Protein AF-A0A7Z9G8H2-F1 (afdb_monomer_lite)

Secondary structure (DSSP, 8-state):
-------TTEEEEEETTEEEEEEEEE--SSS--EEEEEES---SS-EEEEEEEEE-GGG-SS-EEEEEEETTEEEEEEEE-TTSHHHHTTS--EEEEEEE-TT--EEEEEEE-GGGTT-EEEEEEEEEE----

Radius of gyration: 15.11 Å; chains: 1; bounding box: 36×27×46 Å

Structure (mmCIF, N/CA/C/O backbone):
data_AF-A0A7Z9G8H2-F1
#
_entry.id   AF-A0A7Z9G8H2-F1
#
loop_
_atom_site.group_PDB
_atom_site.id
_atom_site.type_symbol
_atom_site.label_atom_id
_atom_site.label_alt_id
_atom_site.label_comp_id
_atom_site.label_asym_id
_atom_site.label_entity_id
_atom_site.label_seq_id
_atom_site.pdbx_PDB_ins_code
_atom_site.Cartn_x
_atom_site.Cartn_y
_atom_site.Cartn_z
_atom_site.occupancy
_atom_site.B_iso_or_equiv
_atom_site.auth_seq_id
_atom_site.auth_comp_id
_atom_site.auth_asym_id
_atom_site.auth_atom_id
_atom_site.pdbx_PDB_model_num
ATOM 1 N N . MET A 1 1 ? -18.120 -11.839 8.838 1.00 33.38 1 MET A N 1
ATOM 2 C CA . MET A 1 1 ? -16.667 -11.999 8.645 1.00 33.38 1 MET A CA 1
ATOM 3 C C . MET A 1 1 ? -16.369 -11.385 7.297 1.00 33.38 1 MET A C 1
ATOM 5 O O . MET A 1 1 ? -16.947 -11.851 6.327 1.00 33.38 1 MET A O 1
ATOM 9 N N . SER A 1 2 ? -15.628 -10.281 7.247 1.00 36.34 2 SER A N 1
ATOM 10 C CA . SER A 1 2 ? -15.110 -9.751 5.986 1.00 36.34 2 SER A CA 1
ATOM 11 C C . SER A 1 2 ? -13.993 -10.681 5.517 1.00 36.34 2 SER A C 1
ATOM 13 O O . SER A 1 2 ? -13.093 -11.004 6.291 1.00 36.34 2 SER A O 1
ATOM 15 N N . ASP A 1 3 ? -14.093 -11.171 4.285 1.00 35.94 3 ASP A N 1
ATOM 16 C CA . ASP A 1 3 ? -13.038 -11.978 3.683 1.00 35.94 3 ASP A CA 1
ATOM 17 C C . ASP A 1 3 ? -11.820 -11.084 3.423 1.00 35.94 3 ASP A C 1
ATOM 19 O O . ASP A 1 3 ? -11.896 -10.079 2.716 1.00 35.94 3 ASP A O 1
ATOM 23 N N . PHE A 1 4 ? -10.694 -11.439 4.037 1.00 47.03 4 PHE A N 1
ATOM 24 C CA . PHE A 1 4 ? -9.413 -10.769 3.848 1.00 47.03 4 PHE A CA 1
ATOM 25 C C . PHE A 1 4 ? -8.709 -11.399 2.646 1.00 47.03 4 PHE A C 1
ATOM 27 O O . PHE A 1 4 ? -8.276 -12.549 2.713 1.00 47.03 4 PHE A O 1
ATOM 34 N N . VAL A 1 5 ? -8.573 -10.663 1.543 1.00 47.94 5 VAL A N 1
ATOM 35 C CA . VAL A 1 5 ? -7.803 -11.132 0.383 1.00 47.94 5 VAL A CA 1
ATOM 36 C C . VAL A 1 5 ? -6.364 -10.642 0.526 1.00 47.94 5 VAL A C 1
ATOM 38 O O . VAL A 1 5 ? -6.039 -9.505 0.196 1.00 47.94 5 VAL A O 1
ATOM 41 N N . LEU A 1 6 ? -5.501 -11.507 1.056 1.00 47.72 6 LEU A N 1
ATOM 42 C CA . LEU A 1 6 ? -4.053 -11.307 1.094 1.00 47.72 6 LEU A CA 1
ATOM 43 C C . LEU A 1 6 ? -3.426 -11.923 -0.168 1.00 47.72 6 LEU A C 1
ATOM 45 O O . LEU A 1 6 ? -3.709 -13.070 -0.514 1.00 47.72 6 LEU A O 1
ATOM 49 N N . ASN A 1 7 ? -2.564 -11.178 -0.864 1.00 51.81 7 ASN A N 1
ATOM 50 C CA . ASN A 1 7 ? -1.729 -11.722 -1.942 1.00 51.81 7 ASN A CA 1
ATOM 51 C C . ASN A 1 7 ? -0.764 -12.788 -1.353 1.00 51.81 7 ASN A C 1
ATOM 53 O O . ASN A 1 7 ? -0.303 -12.605 -0.226 1.00 51.81 7 ASN A O 1
ATOM 57 N N . PRO A 1 8 ? -0.417 -13.885 -2.051 1.00 42.59 8 PRO A N 1
ATOM 58 C CA . PRO A 1 8 ? 0.508 -14.920 -1.559 1.00 42.59 8 PRO A CA 1
ATOM 59 C C . PRO A 1 8 ? 1.874 -14.431 -1.034 1.00 42.59 8 PRO A C 1
ATOM 61 O O . PRO A 1 8 ? 2.540 -15.168 -0.312 1.00 42.59 8 PRO A O 1
ATOM 64 N N . SER A 1 9 ? 2.295 -13.205 -1.353 1.00 52.81 9 SER A N 1
ATOM 65 C CA . SER A 1 9 ? 3.507 -12.561 -0.826 1.00 52.81 9 SER A CA 1
ATOM 66 C C . SER A 1 9 ? 3.241 -11.506 0.263 1.00 52.81 9 SER A C 1
ATOM 68 O O . SER A 1 9 ? 4.083 -10.643 0.526 1.00 52.81 9 SER A O 1
ATOM 70 N N . SER A 1 10 ? 2.072 -11.572 0.904 1.00 63.47 10 SER A N 1
ATOM 71 C CA . SER A 1 10 ? 1.669 -10.697 2.003 1.00 63.47 10 SER A CA 1
ATOM 72 C C . SER A 1 10 ? 1.400 -11.468 3.295 1.00 63.47 10 SER A C 1
ATOM 74 O O . SER A 1 10 ? 0.956 -12.615 3.273 1.00 63.47 10 SER A O 1
ATOM 76 N N . PHE A 1 11 ? 1.684 -10.844 4.438 1.00 64.19 11 PHE A N 1
ATOM 77 C CA . PHE A 1 11 ? 1.333 -11.375 5.755 1.00 64.19 11 PHE A CA 1
ATOM 78 C C . PHE A 1 11 ? 0.682 -10.291 6.611 1.00 64.19 11 PHE A C 1
ATOM 80 O O . PHE A 1 11 ? 0.997 -9.105 6.485 1.00 64.19 11 PHE A O 1
ATOM 87 N N . ALA A 1 12 ? -0.214 -10.721 7.497 1.00 73.31 12 ALA A N 1
ATOM 88 C CA . ALA A 1 12 ? -0.832 -9.884 8.512 1.00 73.31 12 ALA A CA 1
ATOM 89 C C . ALA A 1 12 ? -0.509 -10.447 9.901 1.00 73.31 12 ALA A C 1
ATOM 91 O O . ALA A 1 12 ? -0.511 -11.663 10.099 1.00 73.31 12 ALA A O 1
ATOM 92 N N . TYR A 1 13 ? -0.234 -9.578 10.869 1.00 71.81 13 TYR A N 1
ATOM 93 C CA . TYR A 1 13 ? -0.076 -9.978 12.265 1.00 71.81 13 TYR A CA 1
ATOM 94 C C . TYR A 1 13 ? -0.732 -8.969 13.199 1.00 71.81 13 TYR A C 1
ATOM 96 O O . TYR A 1 13 ? -0.760 -7.772 12.927 1.00 71.81 13 TYR A O 1
ATOM 104 N N . VAL A 1 14 ? -1.220 -9.455 14.338 1.00 70.44 14 VAL A N 1
ATOM 105 C CA . VAL A 1 14 ? -1.760 -8.619 15.412 1.00 70.44 14 VAL A CA 1
ATOM 106 C C . VAL A 1 14 ? -0.874 -8.791 16.637 1.00 70.44 14 VAL A C 1
ATOM 108 O O . VAL A 1 14 ? -0.615 -9.915 17.069 1.00 70.44 14 VAL A O 1
ATOM 111 N N . ARG A 1 15 ? -0.386 -7.688 17.207 1.00 70.44 15 ARG A N 1
ATOM 112 C CA . ARG A 1 15 ? 0.411 -7.709 18.439 1.00 70.44 15 ARG A CA 1
ATOM 113 C C . ARG A 1 15 ? 0.146 -6.455 19.259 1.00 70.44 15 ARG A C 1
ATOM 115 O O . ARG A 1 15 ? 0.297 -5.352 18.755 1.00 70.44 15 ARG A O 1
ATOM 122 N N . ASN A 1 16 ? -0.200 -6.632 20.536 1.00 69.69 16 ASN A N 1
ATOM 123 C CA . ASN A 1 16 ? -0.441 -5.539 21.489 1.00 69.69 16 ASN A CA 1
ATOM 124 C C . ASN A 1 16 ? -1.456 -4.487 20.991 1.00 69.69 16 ASN A C 1
ATOM 126 O O . ASN A 1 16 ? -1.255 -3.293 21.180 1.00 69.69 16 ASN A O 1
ATOM 130 N N . GLY A 1 17 ? -2.527 -4.925 20.322 1.00 67.62 17 GLY A N 1
ATOM 131 C CA . GLY A 1 17 ? -3.547 -4.033 19.756 1.00 67.62 17 GLY A CA 1
ATOM 132 C C . GLY A 1 17 ? -3.153 -3.374 18.432 1.00 67.62 17 GLY A C 1
ATOM 133 O O . GLY A 1 17 ? -4.013 -2.802 17.776 1.00 67.62 17 GLY A O 1
ATOM 134 N N . SER A 1 18 ? -1.895 -3.489 17.999 1.00 70.00 18 SER A N 1
ATOM 135 C CA . SER A 1 18 ? -1.459 -3.065 16.670 1.00 70.00 18 SER A CA 1
ATOM 136 C C . SER A 1 18 ? -1.701 -4.160 15.639 1.00 70.00 18 SER A C 1
ATOM 138 O O . SER A 1 18 ? -1.496 -5.343 15.927 1.00 70.00 18 SER A O 1
ATOM 140 N N . VAL A 1 19 ? -2.063 -3.758 14.425 1.00 76.25 19 VAL A N 1
ATOM 141 C CA . VAL A 1 19 ? -2.156 -4.646 13.265 1.00 76.25 19 VAL A CA 1
ATOM 142 C C . VAL A 1 19 ? -1.092 -4.242 12.253 1.00 76.25 19 VAL A C 1
ATOM 144 O O . VAL A 1 19 ? -1.002 -3.080 11.859 1.00 76.25 19 VAL A O 1
ATOM 147 N N . GLY A 1 20 ? -0.257 -5.201 11.868 1.00 79.81 20 GLY A N 1
ATOM 148 C CA . GLY A 1 20 ? 0.742 -5.052 10.822 1.00 79.81 20 GLY A CA 1
ATOM 149 C C . GLY A 1 20 ? 0.304 -5.783 9.562 1.00 79.81 20 GLY A C 1
ATOM 150 O O . GLY A 1 20 ? -0.129 -6.930 9.637 1.00 79.81 20 GLY A O 1
ATOM 151 N N . TYR A 1 21 ? 0.463 -5.129 8.419 1.00 81.56 21 TYR A N 1
ATOM 152 C CA . TYR A 1 21 ? 0.258 -5.675 7.086 1.00 81.56 21 TYR A CA 1
ATOM 153 C C . TYR A 1 21 ? 1.519 -5.431 6.270 1.00 81.56 21 TYR A C 1
ATOM 155 O O . TYR A 1 21 ? 2.119 -4.358 6.337 1.00 81.56 21 TYR A O 1
ATOM 163 N N . SER A 1 22 ? 1.926 -6.409 5.477 1.00 80.12 22 SER A N 1
ATOM 164 C CA . SER A 1 22 ? 3.019 -6.221 4.533 1.00 80.12 22 SER A CA 1
ATOM 165 C C . SER A 1 22 ? 2.686 -6.884 3.217 1.00 80.12 22 SER A C 1
ATOM 167 O O . SER A 1 22 ? 2.182 -7.998 3.205 1.00 80.12 22 SER A O 1
ATOM 169 N N . PHE A 1 23 ? 2.999 -6.193 2.132 1.00 81.81 23 PHE A N 1
ATOM 170 C CA . PHE A 1 23 ? 3.005 -6.681 0.769 1.00 81.81 23 PHE A CA 1
ATOM 171 C C . PHE A 1 23 ? 4.411 -6.503 0.194 1.00 81.81 23 PHE A C 1
ATOM 173 O O . PHE A 1 23 ? 5.016 -5.438 0.329 1.00 81.81 23 PHE A O 1
ATOM 180 N N . SER A 1 24 ? 4.895 -7.510 -0.524 1.00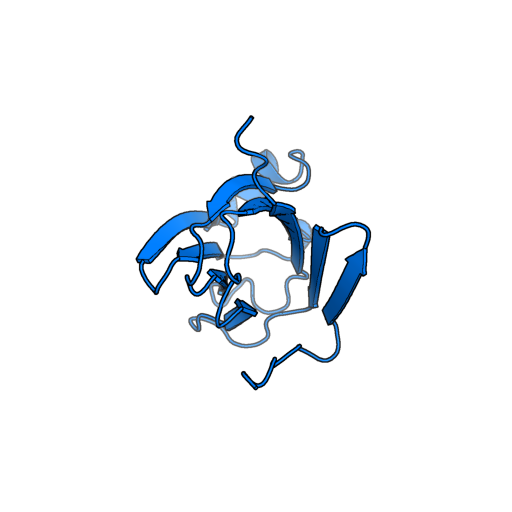 79.75 24 SER A N 1
ATOM 181 C CA . SER A 1 24 ? 6.062 -7.396 -1.398 1.00 79.75 24 SER A CA 1
ATOM 182 C C . SER A 1 24 ? 5.766 -8.118 -2.702 1.00 79.75 24 SER A C 1
ATOM 184 O O . SER A 1 24 ? 5.232 -9.223 -2.682 1.00 79.75 24 SER A O 1
ATOM 186 N N . GLY A 1 25 ? 6.073 -7.523 -3.849 1.00 75.75 25 GLY A N 1
ATOM 187 C CA . GLY A 1 25 ? 5.758 -8.161 -5.118 1.00 75.75 25 GLY A CA 1
ATOM 188 C C . GLY A 1 25 ? 6.136 -7.351 -6.344 1.00 75.75 25 GLY A C 1
ATOM 189 O O . GLY A 1 25 ? 6.790 -6.308 -6.280 1.00 75.75 25 GLY A O 1
ATOM 190 N N . ILE A 1 26 ? 5.706 -7.871 -7.487 1.00 78.19 26 ILE A N 1
ATOM 191 C CA . ILE A 1 26 ? 5.924 -7.279 -8.800 1.00 78.19 26 ILE A CA 1
ATOM 192 C C . ILE A 1 26 ? 4.568 -7.138 -9.476 1.00 78.19 26 ILE A C 1
ATOM 194 O O . ILE A 1 26 ? 3.805 -8.099 -9.548 1.00 78.19 26 ILE A O 1
ATOM 198 N N . LYS A 1 27 ? 4.302 -5.948 -10.013 1.00 79.00 27 LYS A N 1
ATOM 199 C CA . LYS A 1 27 ? 3.140 -5.700 -10.863 1.00 79.00 27 LYS A CA 1
ATOM 200 C C . LYS A 1 27 ? 3.491 -5.988 -12.318 1.00 79.00 27 LYS A C 1
ATOM 202 O O . LYS A 1 27 ? 4.449 -5.420 -12.854 1.00 79.00 27 LYS A O 1
ATOM 207 N N . THR A 1 28 ? 2.732 -6.888 -12.939 1.00 76.81 28 THR A N 1
ATOM 208 C CA . THR A 1 28 ? 2.999 -7.421 -14.288 1.00 76.81 28 THR A CA 1
ATOM 209 C C . THR A 1 28 ? 2.039 -6.896 -15.358 1.00 76.81 28 THR A C 1
ATOM 211 O O . THR A 1 28 ? 2.279 -7.122 -16.541 1.00 76.81 28 THR A O 1
ATOM 214 N N . ALA A 1 29 ? 0.999 -6.149 -14.974 1.00 80.00 29 ALA A N 1
ATOM 215 C CA . ALA A 1 29 ? 0.076 -5.489 -15.893 1.00 80.00 29 ALA A CA 1
ATOM 216 C C . ALA A 1 29 ? 0.241 -3.961 -15.847 1.00 80.00 29 ALA A C 1
ATOM 218 O O . ALA A 1 29 ? 0.225 -3.353 -14.778 1.00 80.00 29 ALA A O 1
ATOM 219 N N . ALA A 1 30 ? 0.382 -3.316 -17.004 1.00 82.56 30 ALA A N 1
ATOM 220 C CA . ALA A 1 30 ? 0.482 -1.859 -17.124 1.00 82.56 30 ALA A CA 1
ATOM 221 C C . ALA A 1 30 ? -0.896 -1.176 -17.106 1.00 82.56 30 ALA A C 1
ATOM 223 O O . ALA A 1 30 ? -1.880 -1.772 -17.533 1.00 82.56 30 ALA A O 1
ATOM 224 N N . GLY A 1 31 ? -0.975 0.079 -16.645 1.00 79.56 31 GLY A N 1
ATOM 225 C CA . GLY A 1 31 ? -2.193 0.905 -16.758 1.00 79.56 31 GLY A CA 1
ATOM 226 C C . GLY A 1 31 ? -3.377 0.473 -15.880 1.00 79.56 31 GLY A C 1
ATOM 227 O O . GLY A 1 31 ? -4.452 1.054 -15.965 1.00 79.56 31 GLY A O 1
ATOM 228 N N . VAL A 1 32 ? -3.177 -0.533 -15.029 1.00 83.50 32 VAL A N 1
ATOM 229 C CA . VAL A 1 32 ? -4.158 -1.024 -14.051 1.00 83.50 32 VAL A CA 1
ATOM 230 C C . VAL A 1 32 ? -3.807 -0.493 -12.661 1.00 83.50 32 VAL A C 1
ATOM 232 O O . VAL A 1 32 ? -2.630 -0.296 -12.354 1.00 83.50 32 VAL A O 1
ATOM 235 N N . ILE A 1 33 ? -4.810 -0.267 -11.816 1.00 88.50 33 ILE A N 1
ATOM 236 C CA . ILE A 1 33 ? -4.615 -0.022 -10.383 1.00 88.50 33 ILE A CA 1
ATOM 237 C C . ILE A 1 33 ? -4.788 -1.357 -9.662 1.00 88.50 33 ILE A C 1
ATOM 239 O O . ILE A 1 33 ? -5.797 -2.029 -9.862 1.00 88.50 33 ILE A O 1
ATOM 243 N N . GLU A 1 34 ? -3.812 -1.739 -8.842 1.00 86.56 34 GLU A N 1
ATOM 244 C CA . GLU A 1 34 ? -3.857 -2.982 -8.064 1.00 86.56 34 GLU A CA 1
ATOM 245 C C . GLU A 1 34 ? -3.834 -2.689 -6.567 1.00 86.56 34 GLU A C 1
ATOM 247 O O . GLU A 1 34 ? -3.061 -1.846 -6.102 1.00 86.56 34 GLU A O 1
ATOM 252 N N . ASP A 1 35 ? -4.663 -3.414 -5.819 1.00 86.50 35 ASP A N 1
ATOM 253 C CA . ASP A 1 35 ? -4.666 -3.386 -4.361 1.00 86.50 35 ASP A CA 1
ATOM 254 C C . ASP A 1 35 ? -3.420 -4.106 -3.824 1.00 86.50 35 ASP A C 1
ATOM 256 O O . ASP A 1 35 ? -3.169 -5.272 -4.132 1.00 86.50 35 ASP A O 1
ATOM 260 N N . MET A 1 36 ? -2.645 -3.413 -2.990 1.00 84.62 36 MET A N 1
ATOM 261 C CA . MET A 1 36 ? -1.543 -4.003 -2.221 1.00 84.62 36 MET A CA 1
ATOM 262 C C . MET A 1 36 ? -2.018 -4.425 -0.831 1.00 84.62 36 MET A C 1
ATOM 264 O O . MET A 1 36 ? -1.650 -5.488 -0.337 1.00 84.62 36 MET A O 1
ATOM 268 N N . ILE A 1 37 ? -2.824 -3.570 -0.196 1.00 85.88 37 ILE A N 1
ATOM 269 C CA . ILE A 1 37 ? -3.457 -3.800 1.104 1.00 85.88 37 ILE A CA 1
ATOM 270 C C . ILE A 1 37 ? -4.900 -3.324 0.975 1.00 85.88 37 ILE A C 1
ATOM 272 O O . ILE A 1 37 ? -5.139 -2.192 0.559 1.00 85.88 37 ILE A O 1
ATOM 276 N N . ASN A 1 38 ? -5.853 -4.178 1.334 1.00 86.75 38 ASN A N 1
ATOM 277 C CA . ASN A 1 38 ? -7.274 -3.859 1.302 1.00 86.75 38 ASN A CA 1
ATOM 278 C C . ASN A 1 38 ? -7.925 -4.345 2.603 1.00 86.75 38 ASN A C 1
ATOM 280 O O . ASN A 1 38 ? -8.017 -5.547 2.858 1.00 86.75 38 ASN A O 1
ATOM 284 N N . ILE A 1 39 ? -8.310 -3.392 3.449 1.00 83.12 39 ILE A N 1
ATOM 285 C CA . ILE A 1 39 ? -8.936 -3.610 4.751 1.00 83.12 39 ILE A CA 1
ATOM 286 C C . ILE A 1 39 ? -10.372 -3.104 4.645 1.00 83.12 39 ILE A C 1
ATOM 288 O O . ILE A 1 39 ? -10.595 -1.915 4.439 1.00 83.12 39 ILE A O 1
ATOM 292 N N . ALA A 1 40 ? -11.341 -4.003 4.797 1.00 81.81 40 ALA A N 1
ATOM 293 C CA . ALA A 1 40 ? -12.756 -3.668 4.636 1.00 81.81 40 ALA A CA 1
ATOM 294 C C . ALA A 1 40 ? -13.342 -2.850 5.805 1.00 81.81 40 ALA A C 1
ATOM 296 O O . ALA A 1 40 ? -14.303 -2.120 5.598 1.00 81.81 40 ALA A O 1
ATOM 297 N N . ASP A 1 41 ? -12.793 -3.000 7.014 1.00 81.69 41 ASP A N 1
ATOM 298 C CA . ASP A 1 41 ? -13.224 -2.296 8.229 1.00 81.69 41 ASP A CA 1
ATOM 299 C C . ASP A 1 41 ? -12.055 -2.258 9.234 1.00 81.69 41 ASP A C 1
ATOM 301 O O . ASP A 1 41 ? -11.465 -3.299 9.551 1.00 81.69 41 ASP A O 1
ATOM 305 N N . THR A 1 42 ? -11.692 -1.064 9.705 1.00 74.25 42 THR A N 1
ATOM 306 C CA . THR A 1 42 ? -10.621 -0.813 10.687 1.00 74.25 42 THR A CA 1
ATOM 307 C C . THR A 1 42 ? -11.006 -1.112 12.141 1.00 74.25 42 THR A C 1
ATOM 309 O O . TH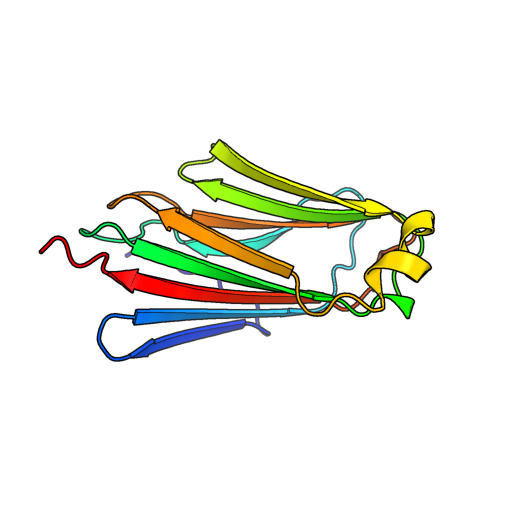R A 1 42 ? -10.126 -1.197 13.001 1.00 74.25 42 THR A O 1
ATOM 312 N N . GLY A 1 43 ? -12.287 -1.341 12.429 1.00 75.69 43 GLY A N 1
ATOM 313 C CA . GLY A 1 43 ? -12.823 -1.689 13.743 1.00 75.69 43 GLY A CA 1
ATOM 314 C C . GLY A 1 43 ? -13.427 -0.504 14.504 1.00 75.69 43 GLY A C 1
ATOM 315 O O . GLY A 1 43 ? -13.737 0.540 13.946 1.00 75.69 43 GLY A O 1
ATOM 316 N N . LEU A 1 44 ? -13.627 -0.668 15.816 1.00 76.50 44 LEU A N 1
ATOM 317 C CA . LEU A 1 44 ? -14.369 0.282 16.667 1.00 76.50 44 LEU A CA 1
ATOM 318 C C . LEU A 1 44 ? -13.574 1.525 17.106 1.00 76.50 44 LEU A C 1
ATOM 320 O O . LEU A 1 44 ? -14.109 2.363 17.832 1.00 76.50 44 LEU A O 1
ATOM 324 N N . HIS A 1 45 ? -12.302 1.628 16.730 1.00 81.31 45 HIS A N 1
AT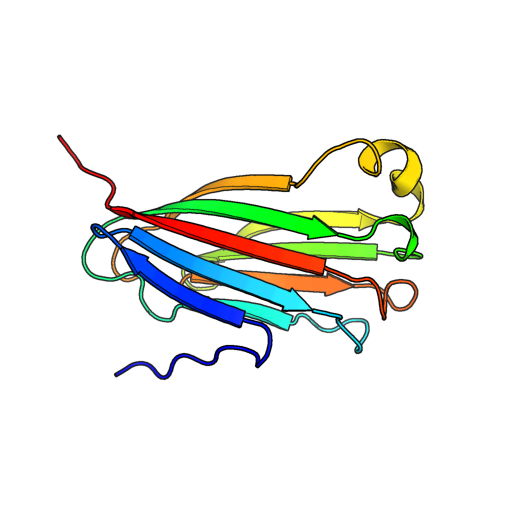OM 325 C CA . HIS A 1 45 ? -11.410 2.685 17.194 1.00 81.31 45 HIS A CA 1
ATOM 326 C C . HIS A 1 45 ? -10.696 3.350 16.028 1.00 81.31 45 HIS A C 1
ATOM 328 O O . HIS A 1 45 ? -10.322 2.678 15.068 1.00 81.31 45 HIS A O 1
ATOM 334 N N . ASP A 1 46 ? -10.453 4.651 16.168 1.00 84.62 46 ASP A N 1
ATOM 335 C CA . ASP A 1 46 ? -9.560 5.374 15.273 1.00 84.62 46 ASP A CA 1
ATOM 336 C C . ASP A 1 46 ? -8.159 4.768 15.362 1.00 84.62 46 ASP A C 1
ATOM 338 O O . ASP A 1 46 ? -7.669 4.409 16.441 1.00 84.62 46 ASP A O 1
ATOM 342 N N . LEU A 1 47 ? -7.501 4.666 14.216 1.00 86.06 47 LEU A N 1
ATOM 343 C CA . LEU A 1 47 ? -6.169 4.106 14.093 1.00 86.06 47 LEU A CA 1
ATOM 344 C C . LEU A 1 47 ? -5.193 5.198 13.677 1.00 86.06 47 LEU A C 1
ATOM 346 O O . LEU A 1 47 ? -5.401 5.891 12.685 1.00 86.06 47 LEU A O 1
ATOM 350 N N . GLN A 1 48 ? -4.075 5.301 14.385 1.00 88.88 48 GLN A N 1
ATOM 351 C CA . GLN A 1 48 ? -2.889 5.933 13.829 1.00 88.88 48 GLN A CA 1
ATOM 352 C C . GLN A 1 48 ? -2.231 4.921 12.890 1.00 88.88 48 GLN A C 1
ATOM 354 O O . GLN A 1 48 ? -1.905 3.801 13.292 1.00 88.88 48 GLN A O 1
ATOM 359 N N . VAL A 1 49 ? -2.041 5.317 11.637 1.00 87.50 49 VAL A N 1
ATOM 360 C CA . VAL A 1 49 ? -1.518 4.465 10.573 1.00 87.50 49 VAL A CA 1
ATOM 361 C C . VAL A 1 49 ? -0.188 5.018 10.089 1.00 87.50 49 VAL A C 1
ATOM 363 O O . VAL A 1 49 ? -0.064 6.210 9.816 1.00 87.50 49 VAL A O 1
ATOM 366 N N . ARG A 1 50 ? 0.798 4.134 9.937 1.00 89.69 50 ARG A N 1
ATOM 367 C CA . ARG A 1 50 ? 2.042 4.391 9.211 1.00 89.69 50 ARG A CA 1
ATOM 368 C C . ARG A 1 50 ? 2.148 3.415 8.051 1.00 89.69 50 ARG A C 1
ATOM 370 O O . ARG A 1 50 ? 2.198 2.207 8.274 1.00 89.69 50 ARG A O 1
ATOM 377 N N . ALA A 1 51 ? 2.227 3.941 6.837 1.00 87.94 51 ALA A N 1
ATOM 378 C CA . ALA A 1 51 ? 2.485 3.174 5.630 1.00 87.94 51 ALA A CA 1
ATOM 379 C C . ALA A 1 51 ? 3.875 3.510 5.077 1.00 87.94 51 ALA A C 1
ATOM 381 O O . ALA A 1 51 ? 4.206 4.676 4.872 1.00 87.94 51 ALA A O 1
ATOM 382 N N . THR A 1 52 ? 4.672 2.478 4.834 1.00 88.69 52 THR A N 1
ATOM 383 C CA . THR A 1 52 ? 6.037 2.550 4.320 1.00 88.69 52 THR A CA 1
ATOM 384 C C . THR A 1 52 ? 6.084 1.887 2.951 1.00 88.69 52 THR A C 1
ATOM 386 O O . THR A 1 52 ? 5.660 0.741 2.820 1.00 88.69 52 THR A O 1
ATOM 389 N N . TYR A 1 53 ? 6.636 2.566 1.951 1.00 86.06 53 TYR A N 1
ATOM 390 C CA . TYR A 1 53 ? 6.735 2.081 0.577 1.00 86.06 53 TYR A CA 1
ATOM 391 C C . TYR A 1 53 ? 8.187 1.899 0.181 1.00 86.06 53 TYR A C 1
ATOM 393 O O . TYR A 1 53 ? 9.023 2.773 0.413 1.00 86.06 53 TYR A O 1
ATOM 401 N N . ASN A 1 54 ? 8.475 0.765 -0.444 1.00 82.81 54 ASN A N 1
ATOM 402 C CA . ASN A 1 54 ? 9.790 0.455 -0.975 1.00 82.81 54 ASN A CA 1
ATOM 403 C C . ASN A 1 54 ? 9.687 0.100 -2.453 1.00 82.81 54 ASN A C 1
ATOM 405 O O . ASN A 1 54 ? 8.698 -0.476 -2.909 1.00 82.81 54 ASN A O 1
ATOM 409 N N . ILE A 1 55 ? 10.73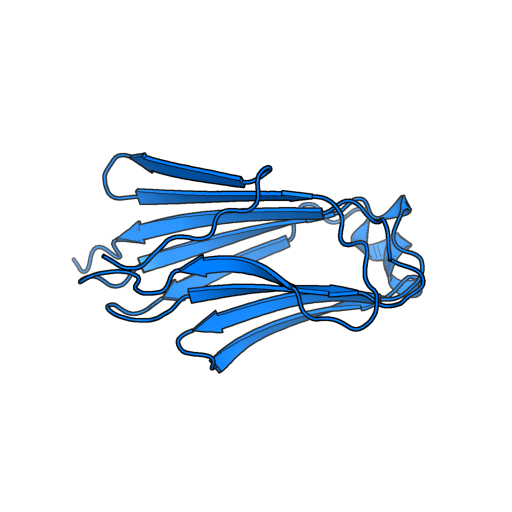9 0.424 -3.189 1.00 81.19 55 ILE A N 1
ATOM 410 C CA . ILE A 1 55 ? 10.808 0.205 -4.624 1.00 81.19 55 ILE A CA 1
ATOM 411 C C . ILE A 1 55 ? 12.250 -0.022 -5.050 1.00 81.19 55 ILE A C 1
ATOM 413 O O . ILE A 1 55 ? 13.169 0.601 -4.520 1.00 81.19 55 ILE A O 1
ATOM 417 N N . GLU A 1 56 ? 12.434 -0.912 -6.019 1.00 81.69 56 GLU A N 1
ATOM 418 C CA . GLU A 1 56 ? 13.686 -1.015 -6.753 1.00 81.69 56 GLU A CA 1
ATOM 419 C C . GLU A 1 56 ? 13.714 0.029 -7.876 1.00 81.69 56 GLU A C 1
ATOM 421 O O . GLU A 1 56 ? 13.178 -0.182 -8.968 1.00 81.69 56 GLU A O 1
ATOM 426 N N . TRP A 1 57 ? 14.319 1.179 -7.585 1.00 78.69 57 TRP A N 1
ATOM 427 C CA . TRP A 1 57 ? 14.353 2.333 -8.484 1.00 78.69 57 TRP A CA 1
ATOM 428 C C . TRP A 1 57 ? 15.038 2.042 -9.819 1.00 78.69 57 TRP A C 1
ATOM 430 O O . TRP A 1 57 ? 14.631 2.597 -10.836 1.00 78.69 57 TRP A O 1
ATOM 440 N N . LEU A 1 58 ? 16.029 1.145 -9.855 1.00 79.69 58 LEU A N 1
ATOM 441 C CA . LEU A 1 58 ? 16.729 0.803 -11.098 1.00 79.69 58 LEU A CA 1
ATOM 442 C C . LEU A 1 58 ? 15.836 0.071 -12.110 1.00 79.69 58 LEU A C 1
ATOM 444 O O . LEU A 1 58 ? 16.177 0.004 -13.288 1.00 79.69 58 LEU A O 1
ATOM 448 N N . GLN A 1 59 ? 14.709 -0.489 -11.664 1.00 81.31 59 GLN A N 1
ATOM 449 C CA . GLN A 1 59 ? 13.758 -1.200 -12.520 1.00 81.31 59 GLN A CA 1
ATOM 450 C C . GLN A 1 59 ? 12.615 -0.308 -13.025 1.00 81.31 59 GLN A C 1
ATOM 452 O O . GLN A 1 59 ? 11.787 -0.758 -13.815 1.00 81.31 59 GLN A O 1
ATOM 457 N N . VAL A 1 60 ? 12.532 0.940 -12.565 1.00 83.44 60 VAL A N 1
ATOM 458 C CA . VAL A 1 60 ? 11.523 1.895 -13.028 1.00 83.44 60 VAL A CA 1
ATOM 459 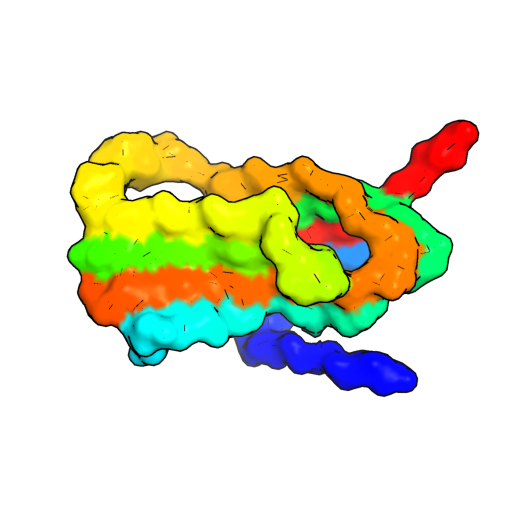C C . VAL A 1 60 ? 12.015 2.505 -14.336 1.00 83.44 60 VAL A C 1
ATOM 461 O O . VAL A 1 60 ? 13.095 3.080 -14.373 1.00 83.44 60 VAL A O 1
ATOM 464 N N . ALA A 1 61 ? 11.244 2.380 -15.416 1.00 84.12 61 ALA A N 1
ATOM 465 C CA . ALA A 1 61 ? 11.615 2.929 -16.729 1.00 84.12 61 ALA A CA 1
ATOM 466 C C . ALA A 1 61 ? 10.554 3.872 -17.322 1.00 84.12 61 ALA A C 1
ATOM 468 O O . ALA A 1 61 ? 10.748 4.435 -18.395 1.00 84.12 61 ALA A O 1
ATOM 469 N N . ASP A 1 62 ? 9.438 4.054 -16.618 1.00 87.44 62 ASP A N 1
ATOM 470 C CA . ASP A 1 62 ? 8.357 4.982 -16.946 1.00 87.44 62 ASP A CA 1
ATOM 471 C C . ASP A 1 62 ? 7.758 5.513 -15.628 1.00 87.44 62 ASP A C 1
ATOM 473 O O . ASP A 1 62 ? 8.506 5.933 -14.748 1.00 87.44 62 ASP A O 1
ATOM 477 N N . THR A 1 63 ? 6.442 5.450 -15.429 1.00 87.38 63 THR A N 1
ATOM 478 C CA . THR A 1 63 ? 5.774 5.905 -14.208 1.00 87.38 63 THR A CA 1
ATOM 479 C C . THR A 1 63 ? 5.515 4.780 -13.215 1.00 87.38 63 THR A C 1
ATOM 481 O O . THR A 1 63 ? 5.277 3.626 -13.589 1.00 87.38 63 THR A O 1
ATOM 484 N N . ILE A 1 64 ? 5.535 5.115 -11.931 1.00 87.31 64 ILE A N 1
ATOM 485 C CA . ILE A 1 64 ? 5.044 4.264 -10.848 1.00 87.31 64 ILE A CA 1
ATOM 486 C C . ILE A 1 64 ? 4.422 5.142 -9.767 1.00 87.31 64 ILE A C 1
ATOM 488 O O . ILE A 1 64 ? 4.874 6.262 -9.528 1.00 87.31 64 ILE A O 1
ATOM 492 N N . GLY A 1 65 ? 3.381 4.635 -9.119 1.00 87.62 65 GLY A N 1
ATOM 493 C CA . GLY A 1 65 ? 2.706 5.371 -8.070 1.00 87.62 65 GLY A CA 1
ATOM 494 C C . GLY A 1 65 ? 2.114 4.500 -6.984 1.00 87.62 65 GLY A C 1
ATOM 495 O O . GLY A 1 65 ? 1.975 3.276 -7.114 1.00 87.62 65 GLY A O 1
ATOM 496 N N . TRP A 1 66 ? 1.739 5.185 -5.913 1.00 89.31 66 TRP A N 1
ATOM 497 C CA . TRP A 1 66 ? 0.989 4.645 -4.800 1.00 89.31 66 TRP A CA 1
ATOM 498 C C . TRP A 1 66 ? -0.165 5.577 -4.453 1.00 89.31 66 TRP A C 1
ATOM 500 O O . TRP A 1 66 ? -0.079 6.798 -4.598 1.00 89.31 66 TRP A O 1
ATOM 510 N N . ILE A 1 67 ? -1.252 4.978 -3.991 1.00 92.00 67 ILE A N 1
ATOM 511 C CA . ILE A 1 67 ? -2.480 5.677 -3.641 1.00 92.00 67 ILE A CA 1
ATOM 512 C C . ILE A 1 67 ? -2.964 5.122 -2.310 1.00 92.00 67 ILE A C 1
ATOM 514 O O . ILE A 1 67 ? -3.054 3.904 -2.144 1.00 92.00 67 ILE A O 1
ATOM 518 N N . GLY A 1 68 ? -3.308 6.010 -1.384 1.00 91.62 68 GLY A N 1
ATOM 519 C CA . GLY A 1 68 ? -3.997 5.655 -0.151 1.00 91.62 68 GLY A CA 1
ATOM 520 C C . GLY A 1 68 ? -5.412 6.192 -0.180 1.00 91.62 68 GLY A C 1
ATOM 521 O O . GLY A 1 68 ? -5.626 7.354 -0.528 1.00 91.62 68 GLY A O 1
ATOM 522 N N . SER A 1 69 ? -6.375 5.362 0.202 1.00 93.31 69 SER A N 1
ATOM 523 C CA . SER A 1 69 ? -7.775 5.764 0.269 1.00 93.31 69 SER A CA 1
ATOM 524 C C . SER A 1 69 ? -8.476 5.258 1.521 1.00 93.31 69 SER A C 1
ATOM 526 O O . SER A 1 69 ? -8.241 4.134 1.960 1.00 93.31 69 SER A O 1
ATOM 528 N N . ILE A 1 70 ? -9.357 6.103 2.056 1.00 92.81 70 ILE A N 1
ATOM 529 C CA . ILE A 1 70 ? -10.258 5.806 3.171 1.00 92.81 70 ILE A CA 1
ATOM 530 C C . ILE A 1 70 ? -11.689 5.900 2.641 1.00 92.81 70 ILE A C 1
ATOM 532 O O . ILE A 1 70 ? -12.063 6.918 2.059 1.00 92.81 70 ILE A O 1
ATOM 536 N N . ASP A 1 71 ? -12.474 4.836 2.793 1.00 92.44 71 ASP A N 1
ATOM 537 C CA . ASP A 1 71 ? -13.855 4.745 2.291 1.00 92.44 71 ASP A CA 1
ATOM 538 C C . ASP A 1 71 ? -13.976 5.086 0.795 1.00 92.44 71 ASP A C 1
ATOM 540 O O . ASP A 1 71 ? -14.902 5.761 0.347 1.00 92.44 71 ASP A O 1
ATOM 544 N N . GLY A 1 72 ? -12.981 4.660 0.010 1.00 90.25 72 GLY A N 1
ATOM 545 C CA . GLY A 1 72 ? -12.881 4.954 -1.422 1.00 90.25 72 GLY A CA 1
ATOM 546 C C . GLY A 1 72 ? -12.418 6.376 -1.764 1.00 90.25 72 GLY A C 1
ATOM 547 O O . GLY A 1 72 ? -12.147 6.651 -2.931 1.00 90.25 72 GLY A O 1
ATOM 548 N N . ASN A 1 73 ? -12.258 7.266 -0.780 1.00 92.44 73 ASN A N 1
ATOM 549 C CA . ASN A 1 73 ? -11.747 8.620 -0.987 1.00 92.44 73 ASN A CA 1
ATOM 550 C C . ASN A 1 73 ? -10.220 8.634 -0.908 1.00 92.44 73 ASN A C 1
ATOM 552 O O . ASN A 1 73 ? -9.645 8.196 0.088 1.00 92.44 73 ASN A O 1
ATOM 556 N N . GLU A 1 74 ? -9.553 9.150 -1.940 1.00 93.12 74 GLU A N 1
ATOM 557 C CA . GLU A 1 74 ? -8.093 9.278 -1.949 1.00 93.12 74 GLU A CA 1
ATOM 558 C C . GLU A 1 74 ? -7.638 10.330 -0.933 1.00 93.12 74 GLU A C 1
ATOM 560 O O . GLU A 1 74 ? -8.024 11.495 -1.006 1.00 93.12 74 GLU A O 1
ATOM 565 N N . ILE A 1 75 ? -6.801 9.910 0.015 1.00 93.06 75 ILE A N 1
ATOM 566 C CA . ILE A 1 75 ? -6.193 10.790 1.023 1.00 93.06 75 ILE A CA 1
ATOM 567 C C . ILE A 1 75 ? -4.804 11.267 0.595 1.00 93.06 75 ILE A C 1
ATOM 569 O O . ILE A 1 75 ? -4.345 12.324 1.022 1.00 93.06 75 ILE A O 1
ATOM 573 N N . TRP A 1 76 ? -4.135 10.497 -0.262 1.00 90.94 76 TRP A N 1
ATOM 574 C CA . TRP A 1 76 ? -2.906 10.889 -0.934 1.00 90.94 76 TRP A CA 1
ATOM 575 C C . TRP A 1 76 ? -2.731 10.057 -2.204 1.00 90.94 76 TRP A C 1
ATOM 577 O O . TRP A 1 76 ? -3.165 8.905 -2.295 1.00 90.94 76 TRP A O 1
ATOM 587 N N . ASN A 1 77 ? -2.067 10.662 -3.181 1.00 90.31 77 ASN A N 1
ATOM 588 C CA . ASN A 1 77 ? -1.730 10.045 -4.450 1.00 90.31 77 ASN A CA 1
ATOM 589 C C . ASN A 1 77 ? -0.330 10.523 -4.826 1.00 90.31 77 ASN A C 1
ATOM 591 O O . ASN A 1 77 ? -0.098 11.719 -5.013 1.00 90.31 77 ASN A O 1
ATOM 595 N N . TRP A 1 78 ? 0.613 9.593 -4.857 1.00 87.31 78 TRP A N 1
ATOM 596 C CA . TRP A 1 78 ? 2.000 9.872 -5.176 1.00 87.31 78 TRP A CA 1
ATOM 597 C C . TRP A 1 78 ? 2.356 9.130 -6.458 1.00 87.31 78 TRP A C 1
ATOM 599 O O . TRP A 1 78 ? 2.145 7.924 -6.553 1.00 87.31 78 TRP A O 1
ATOM 609 N N . ASN A 1 79 ? 2.905 9.845 -7.436 1.00 85.00 79 ASN A N 1
ATOM 610 C CA . ASN A 1 79 ? 3.435 9.263 -8.664 1.00 85.00 79 ASN A CA 1
ATOM 611 C C . ASN A 1 79 ? 4.817 9.846 -8.927 1.00 85.00 79 ASN A C 1
ATOM 613 O O . ASN A 1 79 ? 5.033 11.045 -8.736 1.00 85.00 79 ASN A O 1
ATOM 617 N N . CYS A 1 80 ? 5.716 9.010 -9.425 1.00 80.75 80 CYS A N 1
ATOM 618 C CA . CYS A 1 80 ? 6.979 9.440 -9.995 1.00 80.75 80 CYS A CA 1
ATOM 619 C C . CYS A 1 80 ? 7.155 8.871 -11.396 1.00 80.75 80 CYS A C 1
ATOM 621 O O . CYS A 1 80 ? 6.530 7.874 -11.768 1.00 80.75 80 CYS A O 1
ATOM 623 N N . ASP A 1 81 ? 8.067 9.479 -12.140 1.00 80.19 81 ASP A N 1
ATOM 624 C CA . ASP A 1 81 ? 8.499 9.000 -13.444 1.00 80.19 81 ASP A CA 1
ATOM 625 C C . ASP A 1 81 ? 9.995 8.647 -13.467 1.00 80.19 81 ASP A C 1
ATOM 627 O O . ASP A 1 81 ? 10.752 8.904 -12.522 1.00 80.19 81 ASP A O 1
ATOM 631 N N . ALA A 1 82 ? 10.427 8.058 -14.580 1.00 75.81 82 ALA A N 1
ATOM 632 C CA . ALA A 1 82 ? 11.798 7.617 -14.773 1.00 75.81 82 ALA A CA 1
ATOM 633 C C . ALA A 1 82 ? 12.826 8.763 -14.850 1.00 75.81 82 ALA A C 1
ATOM 635 O O . ALA A 1 82 ? 14.026 8.544 -14.685 1.00 75.81 82 ALA A O 1
ATOM 636 N N . THR A 1 83 ? 12.388 10.003 -15.076 1.00 71.75 83 THR A N 1
ATOM 637 C CA . THR A 1 83 ? 13.285 11.170 -15.113 1.00 71.75 83 THR A CA 1
ATOM 638 C C . THR A 1 83 ? 13.688 11.617 -13.713 1.00 71.75 83 THR A C 1
ATOM 640 O O . THR A 1 83 ? 14.745 12.218 -13.517 1.00 71.75 83 THR A O 1
ATOM 643 N N . GLN A 1 84 ? 12.882 11.256 -12.719 1.00 66.94 84 GLN A N 1
ATOM 644 C CA . GLN A 1 84 ? 13.094 11.612 -11.328 1.00 66.94 84 GLN A CA 1
ATOM 645 C C . GLN A 1 84 ? 13.986 10.594 -10.576 1.00 66.94 84 GLN A C 1
ATOM 647 O O . GLN A 1 84 ? 14.400 10.847 -9.444 1.00 66.94 84 GLN A O 1
ATOM 652 N N . LEU A 1 85 ? 14.365 9.471 -11.202 1.00 60.03 85 LEU A N 1
ATOM 653 C CA . LEU A 1 85 ? 15.076 8.344 -10.566 1.00 60.03 85 LEU A CA 1
ATOM 654 C C . LEU A 1 85 ? 16.418 8.699 -9.929 1.00 60.03 85 LEU A C 1
ATOM 656 O O . LEU A 1 85 ? 16.776 8.130 -8.899 1.00 60.03 85 LEU A O 1
ATOM 660 N N . VAL A 1 86 ? 17.147 9.663 -10.495 1.00 55.31 86 VAL A N 1
ATOM 661 C CA . VAL A 1 86 ? 18.445 10.101 -9.951 1.00 55.31 86 VAL A CA 1
ATOM 662 C C . VAL A 1 86 ? 18.267 10.874 -8.638 1.00 55.31 86 VAL A C 1
ATOM 664 O O . VAL A 1 86 ? 19.147 10.854 -7.781 1.00 55.31 86 VAL A O 1
ATOM 667 N N . GLN A 1 87 ? 17.115 11.520 -8.447 1.00 55.47 87 GLN A N 1
ATOM 668 C CA . GLN A 1 87 ? 16.826 12.322 -7.260 1.00 55.47 87 GLN A CA 1
ATOM 669 C C . GLN A 1 87 ? 16.204 11.491 -6.124 1.00 55.47 87 GLN A C 1
ATOM 671 O O . GLN A 1 87 ? 16.409 11.818 -4.954 1.00 55.47 87 GLN A O 1
ATOM 676 N N . TRP A 1 88 ? 15.495 10.401 -6.451 1.00 58.69 88 TRP A N 1
ATOM 677 C CA . TRP A 1 88 ? 14.773 9.576 -5.469 1.00 58.69 88 TRP A CA 1
ATOM 678 C C . TRP A 1 88 ? 15.419 8.224 -5.169 1.00 58.69 88 TRP A C 1
ATOM 680 O O . TRP A 1 88 ? 15.167 7.689 -4.098 1.00 58.69 88 TRP A O 1
ATOM 690 N N . GLY A 1 89 ? 16.331 7.717 -6.009 1.00 55.72 89 GLY A N 1
ATOM 691 C CA . GLY A 1 89 ? 17.142 6.532 -5.684 1.00 55.72 89 GLY A CA 1
ATOM 692 C C . GLY A 1 89 ? 17.994 6.685 -4.413 1.00 55.72 89 GLY A C 1
ATOM 693 O O . GLY A 1 89 ? 18.409 5.693 -3.821 1.00 55.72 89 GLY A O 1
ATOM 694 N N . ALA A 1 90 ? 18.224 7.929 -3.974 1.00 52.94 90 ALA A N 1
ATOM 695 C CA . ALA A 1 90 ? 18.897 8.280 -2.722 1.00 52.94 90 ALA A CA 1
ATOM 696 C C . ALA A 1 90 ? 17.935 8.559 -1.552 1.00 52.94 90 ALA A C 1
ATOM 698 O O . ALA A 1 90 ? 18.375 8.662 -0.405 1.00 52.94 90 ALA A O 1
ATOM 699 N N . GLN A 1 91 ? 16.637 8.712 -1.821 1.00 58.56 91 GLN A N 1
ATOM 700 C CA . GLN A 1 91 ? 15.636 8.869 -0.779 1.00 58.56 91 GLN A CA 1
ATOM 701 C C . GLN A 1 91 ? 15.184 7.474 -0.375 1.00 58.56 91 GLN A C 1
ATOM 703 O O . GLN A 1 91 ? 14.822 6.656 -1.216 1.00 58.56 91 GLN A O 1
ATOM 708 N N . GLY A 1 92 ? 15.309 7.172 0.914 1.00 65.81 92 GLY A N 1
ATOM 709 C CA . GLY A 1 92 ? 14.901 5.892 1.474 1.00 65.81 92 GLY A CA 1
ATOM 710 C C . GLY A 1 92 ? 13.404 5.605 1.269 1.00 65.81 92 GLY A C 1
ATOM 711 O O . GLY A 1 92 ? 12.735 6.219 0.439 1.00 65.81 92 GLY A O 1
ATOM 712 N N . PRO A 1 93 ? 12.833 4.663 2.027 1.00 76.50 93 PRO A N 1
ATOM 713 C CA . PRO A 1 93 ? 11.432 4.317 1.847 1.00 76.50 93 PRO A CA 1
ATOM 714 C C . PRO A 1 93 ? 10.527 5.539 2.059 1.00 76.50 93 PRO A C 1
ATOM 716 O O . PRO A 1 93 ? 10.761 6.344 2.964 1.00 76.50 93 PRO A O 1
ATOM 719 N N . LEU A 1 94 ? 9.479 5.664 1.243 1.00 80.50 94 LEU A N 1
ATOM 720 C CA . LEU A 1 94 ? 8.476 6.709 1.436 1.00 80.50 94 LEU A CA 1
ATOM 721 C C . LEU A 1 94 ? 7.627 6.344 2.647 1.00 80.50 94 LEU A C 1
ATOM 723 O O . LEU A 1 94 ? 7.194 5.199 2.769 1.00 80.50 94 LEU A O 1
ATOM 727 N N . ILE A 1 95 ? 7.380 7.304 3.532 1.00 86.69 95 ILE A N 1
ATOM 728 C CA . ILE A 1 95 ? 6.616 7.084 4.761 1.00 86.69 95 ILE A CA 1
ATOM 729 C C . ILE A 1 95 ? 5.450 8.063 4.788 1.00 86.69 95 ILE A C 1
ATOM 731 O O . ILE A 1 95 ? 5.646 9.272 4.687 1.00 86.69 95 ILE A O 1
ATOM 735 N N . PHE A 1 96 ? 4.246 7.530 4.963 1.00 87.44 96 PHE A N 1
ATOM 736 C CA . PHE A 1 96 ? 3.022 8.298 5.139 1.00 87.44 96 PHE A CA 1
ATOM 737 C C . PHE A 1 96 ? 2.403 7.949 6.484 1.00 87.44 96 PHE A C 1
ATOM 739 O O . PHE A 1 96 ? 2.192 6.775 6.791 1.00 87.44 96 PHE A O 1
ATOM 746 N N . GLU A 1 97 ? 2.100 8.974 7.274 1.00 90.62 97 GLU A N 1
ATOM 747 C CA . GLU A 1 97 ? 1.417 8.833 8.555 1.00 90.62 97 GLU A CA 1
ATOM 748 C C . GLU A 1 97 ? 0.105 9.603 8.537 1.00 90.62 97 GLU A C 1
ATOM 750 O O . GLU A 1 97 ? 0.071 10.772 8.156 1.00 90.62 97 GLU A O 1
ATOM 755 N N . PHE A 1 98 ? -0.976 8.941 8.934 1.00 89.44 98 PHE A N 1
ATOM 756 C CA . PHE A 1 98 ? -2.314 9.519 8.943 1.00 89.44 98 PHE A CA 1
ATOM 757 C C . PHE A 1 98 ? -3.199 8.824 9.976 1.00 89.44 98 PHE A C 1
ATOM 759 O O . PHE A 1 98 ? -2.899 7.723 10.438 1.00 89.44 98 PHE A O 1
ATOM 766 N N . ILE A 1 99 ? -4.302 9.477 10.330 1.00 89.94 99 ILE A N 1
ATOM 767 C CA . ILE A 1 99 ? -5.345 8.882 11.164 1.00 89.94 99 ILE A CA 1
ATOM 768 C C . ILE A 1 99 ? -6.385 8.261 10.234 1.00 89.94 99 ILE A C 1
ATOM 770 O O . ILE A 1 99 ? -6.873 8.922 9.317 1.00 89.94 99 ILE A O 1
ATOM 774 N N . CYS A 1 100 ? -6.709 6.994 10.465 1.00 87.62 100 CYS A N 1
ATOM 775 C CA . CYS A 1 100 ? -7.816 6.309 9.818 1.00 87.62 100 CYS A CA 1
ATOM 776 C C . CYS A 1 100 ? -8.973 6.190 10.820 1.00 87.62 100 CYS A C 1
ATOM 778 O O . CYS A 1 100 ? -8.765 5.601 11.883 1.00 87.62 100 CYS A O 1
ATOM 780 N N . PRO A 1 101 ? -10.152 6.764 10.529 1.00 88.69 101 PRO A N 1
ATOM 781 C CA . PRO A 1 101 ? -11.295 6.689 11.428 1.00 88.69 101 PRO A CA 1
ATOM 782 C C . PRO A 1 101 ? -11.744 5.251 11.709 1.00 88.69 101 PRO A C 1
ATOM 784 O O . PRO A 1 101 ? -11.483 4.327 10.930 1.00 88.69 101 PRO A O 1
ATOM 787 N N . ALA A 1 102 ? -12.435 5.077 12.833 1.00 84.56 102 ALA A N 1
ATOM 788 C CA . ALA A 1 102 ? -13.162 3.853 13.140 1.00 84.56 102 ALA A CA 1
ATOM 789 C C . ALA A 1 102 ? -14.182 3.514 12.039 1.00 84.56 102 ALA A C 1
ATOM 791 O O . ALA A 1 102 ? -14.804 4.402 11.458 1.00 84.56 102 ALA A O 1
ATOM 792 N N . GLN A 1 103 ? -14.405 2.219 11.822 1.00 81.94 103 GLN A N 1
ATOM 793 C CA . GLN A 1 103 ? -15.396 1.669 10.893 1.00 81.94 103 GLN A CA 1
ATOM 794 C C . GLN A 1 103 ? -15.234 2.121 9.434 1.00 81.94 103 GLN A C 1
ATOM 796 O O . GLN A 1 103 ? -16.206 2.120 8.678 1.00 81.94 103 GLN A O 1
ATOM 801 N N . SER A 1 104 ? -14.013 2.482 9.038 1.00 86.69 104 SER A N 1
ATOM 802 C CA . SER A 1 104 ? -13.682 2.857 7.665 1.00 86.69 104 SER A CA 1
ATOM 803 C C . SER A 1 104 ? -12.958 1.729 6.933 1.00 86.69 104 SER A C 1
ATOM 805 O O . SER A 1 104 ? -12.184 0.967 7.519 1.00 86.69 104 SER A O 1
ATOM 807 N N . ALA A 1 105 ? -13.154 1.654 5.621 1.00 87.19 105 ALA A N 1
ATOM 808 C CA . ALA A 1 105 ? -12.332 0.840 4.740 1.00 87.19 105 ALA A CA 1
ATOM 809 C C . ALA A 1 105 ? -11.016 1.568 4.438 1.00 87.19 105 ALA A C 1
ATOM 811 O O . ALA A 1 105 ? -11.017 2.755 4.113 1.00 87.19 105 ALA A O 1
ATOM 812 N N . LEU A 1 106 ? -9.892 0.854 4.491 1.00 88.00 106 LEU A N 1
ATOM 813 C CA . LEU A 1 106 ? -8.568 1.386 4.176 1.00 88.00 106 LEU A CA 1
ATOM 814 C C . LEU A 1 106 ? -7.939 0.589 3.041 1.00 88.00 106 LEU A C 1
ATOM 816 O O . LEU A 1 106 ? -7.760 -0.625 3.136 1.00 88.00 106 LEU A O 1
ATOM 820 N N . GLN A 1 107 ? -7.552 1.290 1.982 1.00 89.38 107 GLN A N 1
ATOM 821 C CA . GLN A 1 107 ? -6.906 0.685 0.828 1.00 89.38 107 GLN A CA 1
ATOM 822 C C . GLN A 1 107 ? -5.590 1.382 0.518 1.00 89.38 107 GLN A C 1
ATOM 824 O O . GLN A 1 107 ? -5.487 2.610 0.529 1.00 89.38 107 GLN A O 1
ATOM 829 N N . ILE A 1 108 ? -4.594 0.569 0.193 1.00 89.12 108 ILE A N 1
ATOM 830 C CA . ILE A 1 108 ? -3.338 1.002 -0.395 1.00 89.12 108 ILE A CA 1
ATOM 831 C C . ILE A 1 108 ? -3.207 0.315 -1.739 1.00 89.12 108 ILE A C 1
ATOM 833 O O . ILE A 1 108 ? -3.257 -0.913 -1.837 1.00 89.12 108 ILE A O 1
ATOM 837 N N . ARG A 1 109 ? -3.016 1.130 -2.768 1.00 89.94 109 ARG A N 1
ATOM 838 C CA . ARG A 1 109 ? -3.011 0.711 -4.162 1.00 89.94 109 ARG A CA 1
ATOM 839 C C . ARG A 1 109 ? -1.736 1.171 -4.846 1.00 89.94 109 ARG A C 1
ATOM 841 O O . ARG A 1 109 ? -1.117 2.147 -4.426 1.00 89.94 109 ARG A O 1
ATOM 848 N N . THR A 1 110 ? -1.352 0.481 -5.912 1.00 89.44 110 THR A N 1
ATOM 849 C CA . THR A 1 110 ? -0.209 0.856 -6.751 1.00 89.44 110 THR A CA 1
ATOM 850 C C . THR A 1 110 ? -0.590 0.942 -8.219 1.00 89.44 110 THR A C 1
ATOM 852 O O . THR A 1 110 ? -1.488 0.246 -8.703 1.00 89.44 110 THR A O 1
ATOM 855 N N . THR A 1 111 ? 0.118 1.810 -8.932 1.00 90.12 111 THR A N 1
ATOM 856 C CA . THR A 1 111 ? -0.032 2.052 -10.365 1.00 90.12 111 THR A CA 1
ATOM 857 C C . THR A 1 111 ? 1.335 1.940 -11.039 1.00 90.12 111 THR A C 1
ATOM 859 O O . THR A 1 111 ? 2.375 2.122 -10.403 1.00 90.12 111 THR A O 1
ATOM 862 N N . ASN A 1 112 ? 1.355 1.624 -12.335 1.00 89.31 112 ASN A N 1
ATOM 863 C CA . ASN A 1 112 ? 2.559 1.783 -13.149 1.00 89.31 112 ASN A CA 1
ATOM 864 C C . ASN A 1 112 ? 2.228 1.981 -14.625 1.00 89.31 112 ASN A C 1
ATOM 866 O O . ASN A 1 112 ? 1.274 1.391 -15.148 1.00 89.31 112 ASN A O 1
ATOM 870 N N . GLY A 1 113 ? 3.090 2.748 -15.286 1.00 88.62 113 GLY A N 1
ATOM 871 C CA . GLY A 1 113 ? 3.191 2.815 -16.734 1.00 88.62 113 GLY A CA 1
ATOM 872 C C . GLY A 1 113 ? 3.830 1.557 -17.323 1.00 88.62 113 GLY A C 1
ATOM 873 O O . GLY A 1 113 ? 4.393 0.721 -16.605 1.00 88.62 113 GLY A O 1
ATOM 874 N N . ALA A 1 114 ? 3.726 1.405 -18.643 1.00 87.31 114 ALA A N 1
ATOM 875 C CA . ALA A 1 114 ? 4.143 0.191 -19.344 1.00 87.31 114 ALA A CA 1
ATOM 876 C C . ALA A 1 114 ? 5.635 -0.110 -19.168 1.00 87.31 114 ALA A C 1
ATOM 878 O O . ALA A 1 114 ? 5.989 -1.268 -18.938 1.00 87.31 114 ALA A O 1
ATOM 879 N N . GLY A 1 115 ? 6.482 0.924 -19.174 1.00 85.88 115 GLY A N 1
ATOM 880 C CA . GLY A 1 115 ? 7.929 0.777 -18.988 1.00 85.88 115 GLY A CA 1
ATOM 881 C C . GLY A 1 115 ? 8.347 0.329 -17.583 1.00 85.88 115 GLY A C 1
ATOM 882 O O . GLY A 1 115 ? 9.427 -0.219 -17.423 1.00 85.88 115 GLY A O 1
ATOM 883 N N . SER A 1 116 ? 7.487 0.487 -16.575 1.00 87.44 116 SER A N 1
ATOM 884 C CA . SER A 1 116 ? 7.766 0.094 -15.179 1.00 87.44 116 SER A CA 1
ATOM 885 C C . SER A 1 116 ? 7.092 -1.226 -14.778 1.00 87.44 116 SER A C 1
ATOM 887 O O . SER A 1 116 ? 7.020 -1.586 -13.592 1.00 87.44 116 SER A O 1
ATOM 889 N N . THR A 1 117 ? 6.557 -1.952 -15.762 1.00 85.94 117 THR A N 1
ATOM 890 C CA . THR A 1 117 ? 6.055 -3.315 -15.574 1.00 85.94 117 THR A CA 1
ATOM 891 C C . THR A 1 117 ? 7.232 -4.212 -15.213 1.00 85.94 117 THR A C 1
ATOM 893 O O . THR A 1 117 ? 8.226 -4.234 -15.929 1.00 85.94 117 THR A O 1
ATOM 896 N N . GLY A 1 118 ? 7.151 -4.939 -14.099 1.00 79.75 118 GLY A N 1
ATOM 897 C CA . GLY A 1 118 ? 8.277 -5.751 -13.627 1.00 79.75 118 GLY A CA 1
ATOM 898 C C . GLY A 1 118 ? 9.121 -5.123 -12.512 1.00 79.75 118 GLY A C 1
ATOM 899 O O . GLY A 1 118 ? 9.872 -5.850 -11.870 1.00 79.75 118 GLY A O 1
ATOM 900 N N . ALA A 1 119 ? 8.968 -3.826 -12.210 1.00 83.12 119 ALA A N 1
ATOM 901 C CA . ALA A 1 119 ? 9.687 -3.225 -11.083 1.00 83.12 119 ALA A CA 1
ATOM 902 C C . ALA A 1 119 ? 9.270 -3.858 -9.741 1.00 83.12 119 ALA A C 1
ATOM 904 O O . ALA A 1 119 ? 8.088 -4.106 -9.482 1.00 83.12 119 ALA A O 1
ATOM 905 N N . SER A 1 120 ? 10.225 -4.132 -8.868 1.00 84.06 120 SER A N 1
ATOM 906 C CA . SER A 1 120 ? 9.946 -4.708 -7.555 1.00 84.06 120 SER A CA 1
ATOM 907 C C . SER A 1 120 ? 9.494 -3.611 -6.604 1.00 84.06 120 SER A C 1
ATOM 909 O O . SER A 1 120 ? 10.068 -2.522 -6.582 1.00 84.06 120 SER A O 1
ATOM 911 N N . ARG A 1 121 ? 8.443 -3.883 -5.830 1.00 82.50 121 ARG A N 1
ATOM 912 C CA . ARG A 1 121 ? 7.844 -2.906 -4.919 1.00 82.50 121 ARG A CA 1
ATOM 913 C C . ARG A 1 121 ? 7.249 -3.578 -3.694 1.00 82.50 121 ARG A C 1
ATOM 915 O O . ARG A 1 121 ? 6.887 -4.753 -3.720 1.00 82.50 121 ARG A O 1
ATOM 922 N N . GLY A 1 122 ? 7.123 -2.818 -2.622 1.00 83.00 122 GLY A N 1
ATOM 923 C CA . GLY A 1 122 ? 6.511 -3.286 -1.394 1.00 83.00 122 GLY A CA 1
ATOM 924 C C . GLY A 1 122 ? 5.816 -2.167 -0.643 1.00 83.00 122 GLY A C 1
ATOM 925 O O . GLY A 1 122 ? 6.037 -0.979 -0.887 1.00 83.00 122 GLY A O 1
ATOM 926 N N . CYS A 1 123 ? 4.927 -2.585 0.243 1.00 86.12 123 CYS A N 1
ATOM 927 C CA . CYS A 1 123 ? 4.250 -1.725 1.188 1.00 86.12 123 CYS A CA 1
ATOM 928 C C . CYS A 1 123 ? 4.214 -2.431 2.541 1.00 86.12 123 CYS A C 1
ATOM 930 O O . CYS A 1 123 ? 3.886 -3.613 2.625 1.00 86.12 123 CYS A O 1
ATOM 932 N N . MET A 1 124 ? 4.529 -1.712 3.606 1.00 87.50 124 MET A N 1
ATOM 933 C CA . MET A 1 124 ? 4.291 -2.147 4.972 1.00 87.50 124 MET A CA 1
ATOM 934 C C . MET A 1 124 ? 3.383 -1.130 5.643 1.00 87.50 124 MET A C 1
ATOM 936 O O . MET A 1 124 ? 3.720 0.046 5.703 1.00 87.50 124 MET A O 1
ATOM 940 N N . LEU A 1 125 ? 2.257 -1.583 6.175 1.00 88.31 125 LEU A N 1
ATOM 941 C CA . LEU A 1 125 ? 1.352 -0.775 6.971 1.00 88.31 125 LEU A CA 1
ATOM 942 C C . LEU A 1 125 ? 1.368 -1.273 8.408 1.00 88.31 125 LEU A C 1
ATOM 944 O O . LEU A 1 125 ? 1.213 -2.462 8.671 1.00 88.31 125 LEU A O 1
ATOM 948 N N . ILE A 1 126 ? 1.520 -0.352 9.347 1.00 86.75 126 ILE A N 1
ATOM 949 C CA . ILE A 1 126 ? 1.349 -0.620 10.769 1.00 86.75 126 ILE A CA 1
ATOM 950 C C . ILE A 1 126 ? 0.278 0.342 11.262 1.00 86.75 126 ILE A C 1
ATOM 952 O O . ILE A 1 126 ? 0.415 1.554 11.110 1.00 86.75 126 ILE A O 1
ATOM 956 N N . ALA A 1 127 ? -0.783 -0.207 11.841 1.00 84.31 127 ALA A N 1
ATOM 957 C CA . ALA A 1 127 ? -1.855 0.552 12.458 1.00 84.31 127 ALA A CA 1
ATOM 958 C C . ALA A 1 127 ? -1.919 0.244 13.953 1.00 84.31 127 ALA A C 1
ATOM 960 O O . ALA A 1 127 ? -1.770 -0.909 14.366 1.00 84.31 127 ALA A O 1
ATOM 961 N N . TRP A 1 128 ? -2.139 1.265 14.773 1.00 86.31 128 TRP A N 1
ATOM 962 C CA . TRP A 1 128 ? -2.347 1.118 16.210 1.00 86.31 128 TRP A CA 1
ATOM 963 C C . TRP A 1 128 ? -3.489 2.012 16.689 1.00 86.31 128 TRP A C 1
ATOM 965 O O . TRP A 1 128 ? -3.715 3.064 16.091 1.00 86.31 128 TRP A O 1
ATOM 975 N N . PRO A 1 129 ? -4.200 1.624 17.763 1.00 84.06 129 PRO A N 1
ATOM 976 C CA . PRO A 1 129 ? -5.278 2.430 18.310 1.00 84.06 129 PRO A CA 1
ATOM 977 C C . PRO A 1 129 ? -4.773 3.826 18.661 1.00 84.06 129 PRO A C 1
ATOM 979 O O . PRO A 1 129 ? -3.745 3.984 19.331 1.00 84.06 129 PRO A O 1
ATOM 982 N N . LEU A 1 130 ? -5.506 4.840 18.216 1.00 80.19 130 LEU A N 1
ATOM 983 C CA . LEU A 1 130 ? -5.317 6.197 18.684 1.00 80.19 130 LEU A CA 1
ATOM 984 C C . LEU A 1 130 ? -5.854 6.253 20.117 1.00 80.19 130 LEU A C 1
ATOM 986 O O . LEU A 1 130 ? -7.059 6.309 20.351 1.00 80.19 130 LEU A O 1
ATOM 990 N N . PHE A 1 131 ? -4.959 6.182 21.100 1.00 68.50 131 PHE A N 1
ATOM 991 C CA . PHE A 1 131 ? -5.353 6.373 22.491 1.00 68.50 131 PHE A CA 1
ATOM 992 C C . PHE A 1 131 ? -5.727 7.843 22.692 1.00 68.50 131 PHE A C 1
ATOM 994 O O . PHE A 1 131 ? -4.855 8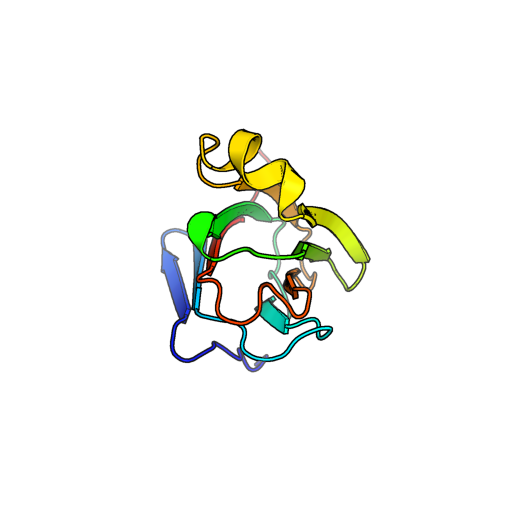.698 22.859 1.00 68.50 131 PHE A O 1
ATOM 1001 N N . VAL A 1 132 ? -7.026 8.137 22.665 1.00 53.75 132 VAL A N 1
ATOM 1002 C CA . VAL A 1 132 ? -7.552 9.397 23.190 1.00 53.75 132 VAL A CA 1
ATOM 1003 C C . VAL A 1 132 ? -7.325 9.354 24.702 1.00 53.75 132 VAL A C 1
ATOM 1005 O O . VAL A 1 132 ? -7.844 8.467 25.378 1.00 53.75 132 VAL A O 1
ATOM 1008 N N . LYS A 1 133 ? -6.450 10.231 25.202 1.00 43.12 133 LYS A N 1
ATOM 1009 C CA . LYS A 1 133 ? -6.237 10.413 26.644 1.00 43.12 133 LYS A CA 1
ATOM 1010 C C . LYS A 1 133 ? -7.491 10.947 27.319 1.00 43.12 133 LYS A C 1
ATOM 1012 O O . LYS A 1 133 ? -8.149 11.813 26.703 1.00 43.12 133 LYS A O 1
#

Sequence (133 aa):
MSDFVLNPSSFAYVRNGSVGYSFSGIKTAAGVIEDMINIADTGLHDLQVRATYNIEWLQVADTIGWIGSIDGNEIWNWNCDATQLVQWGAQGPLIFEFICPAQSALQIRTTNGAGSTGASRGCMLIAWPLFVK

Foldseek 3Di:
DPDFDADPQKDWDDDPQKIKIKFKDFAQDAPDKFWRGKAQFPADFKKWKKKWKDWDLVLFAFKKWKFKDKQNHTPDIDMDTNVCSVVCVPPGIDMDIDIHGGGIIITMIMHGHPSNGGIIMMMMMMIHGPPPD

pLDDT: mean 78.63, std 13.51, range [33.38, 93.31]